Protein AF-A0A966YPR6-F1 (afdb_monomer_lite)

Radius of gyration: 23.36 Å; chains: 1; bounding box: 41×43×53 Å

pLDDT: mean 93.82, std 4.13, range [75.81, 98.12]

Structure (mmCIF, N/CA/C/O backbone):
data_AF-A0A966YPR6-F1
#
_entry.id   AF-A0A966YPR6-F1
#
loop_
_atom_site.group_PDB
_atom_site.id
_atom_site.type_symbol
_atom_site.label_atom_id
_atom_site.label_alt_id
_atom_site.label_comp_id
_atom_site.label_asym_id
_atom_site.label_entity_id
_atom_site.label_seq_id
_atom_site.pdbx_PDB_ins_code
_atom_site.Cartn_x
_atom_site.Cartn_y
_atom_site.Cartn_z
_atom_site.occupancy
_atom_site.B_iso_or_equiv
_atom_site.auth_seq_id
_atom_site.auth_comp_id
_atom_site.auth_asym_id
_atom_site.auth_atom_id
_atom_site.pdbx_PDB_model_num
ATOM 1 N N . PHE A 1 1 ? 2.492 -7.432 -29.686 1.00 76.69 1 PHE A N 1
ATOM 2 C CA . PHE A 1 1 ? 2.866 -8.114 -28.429 1.00 76.69 1 PHE A CA 1
ATOM 3 C C . PHE A 1 1 ? 1.725 -9.027 -27.996 1.00 76.69 1 PHE A C 1
ATOM 5 O O . PHE A 1 1 ? 0.588 -8.662 -28.281 1.00 76.69 1 PHE A O 1
ATOM 12 N N . PRO A 1 2 ? 1.995 -10.185 -27.365 1.00 93.19 2 PRO A N 1
ATOM 13 C CA . PRO A 1 2 ? 0.955 -11.029 -26.765 1.00 93.19 2 PRO A CA 1
ATOM 14 C C . PRO A 1 2 ? 0.120 -10.238 -25.747 1.00 93.19 2 PRO A C 1
ATOM 16 O O . PRO A 1 2 ? 0.674 -9.374 -25.067 1.00 93.19 2 PRO A O 1
ATOM 19 N N . VAL A 1 3 ? -1.182 -10.524 -25.629 1.00 92.38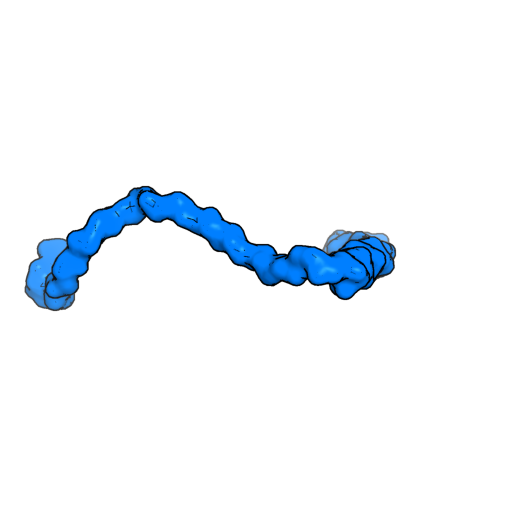 3 VAL A N 1
ATOM 20 C CA . VAL A 1 3 ? -2.097 -9.802 -24.714 1.00 92.38 3 VAL A CA 1
ATOM 21 C C . VAL A 1 3 ?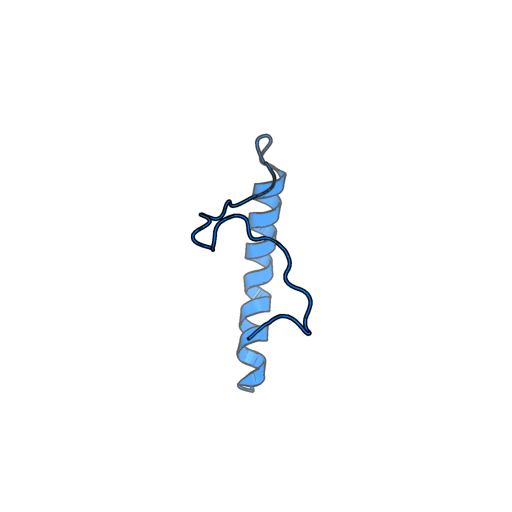 -1.639 -9.920 -23.259 1.00 92.38 3 VAL A C 1
ATOM 23 O O . VAL A 1 3 ? -1.651 -8.935 -22.524 1.00 92.38 3 VAL A O 1
ATOM 26 N N . ASP A 1 4 ? -1.107 -11.082 -22.884 1.00 94.38 4 ASP A N 1
ATOM 27 C CA . ASP A 1 4 ? -0.576 -11.348 -21.541 1.00 94.38 4 ASP A CA 1
ATOM 28 C C . ASP A 1 4 ? 0.619 -10.445 -21.171 1.00 94.38 4 ASP A C 1
ATOM 30 O O . ASP A 1 4 ? 0.946 -10.283 -19.998 1.00 94.38 4 ASP A O 1
ATOM 34 N N . MET A 1 5 ? 1.268 -9.816 -22.160 1.00 95.25 5 MET A N 1
ATOM 35 C CA . MET A 1 5 ? 2.421 -8.931 -21.953 1.00 95.25 5 MET A CA 1
ATOM 36 C C . MET A 1 5 ? 2.034 -7.457 -21.769 1.00 95.25 5 MET A C 1
ATOM 38 O O . MET A 1 5 ? 2.903 -6.633 -21.483 1.00 95.25 5 MET A O 1
ATOM 42 N N . PHE A 1 6 ? 0.759 -7.085 -21.918 1.00 95.56 6 PHE A N 1
ATOM 43 C CA . PHE A 1 6 ? 0.342 -5.678 -21.858 1.00 95.56 6 PHE A CA 1
ATOM 44 C C . PHE A 1 6 ? 0.621 -5.036 -20.496 1.00 95.56 6 PHE A C 1
ATOM 46 O O . PHE A 1 6 ? 1.119 -3.913 -20.434 1.00 95.56 6 PHE A O 1
ATOM 53 N N . THR A 1 7 ? 0.402 -5.766 -19.403 1.00 95.50 7 THR A N 1
ATOM 54 C CA . THR A 1 7 ? 0.687 -5.278 -18.047 1.00 95.50 7 THR A CA 1
ATOM 55 C C . THR A 1 7 ? 2.184 -5.046 -17.829 1.00 95.50 7 THR A C 1
ATOM 57 O O . THR A 1 7 ? 2.573 -4.073 -17.185 1.00 95.50 7 THR A O 1
ATOM 60 N N . VAL A 1 8 ? 3.037 -5.896 -18.413 1.00 95.38 8 VAL A N 1
ATOM 61 C CA . VAL A 1 8 ? 4.501 -5.759 -18.338 1.00 95.38 8 VAL A CA 1
ATOM 62 C C . VAL A 1 8 ? 4.961 -4.524 -19.112 1.00 95.38 8 VAL A C 1
ATOM 64 O O . VAL A 1 8 ? 5.735 -3.721 -18.595 1.00 95.38 8 VAL A O 1
ATOM 67 N N . LEU A 1 9 ? 4.433 -4.323 -20.322 1.00 96.25 9 LEU A N 1
ATOM 68 C CA . LEU A 1 9 ? 4.747 -3.155 -21.149 1.00 96.25 9 LEU A CA 1
ATOM 69 C C . LEU A 1 9 ? 4.289 -1.837 -20.515 1.00 96.25 9 LEU A C 1
ATOM 71 O O . LEU A 1 9 ? 4.929 -0.813 -20.732 1.00 96.25 9 LEU A O 1
ATOM 75 N N . PHE A 1 10 ? 3.226 -1.857 -19.708 1.00 95.06 10 PHE A N 1
ATOM 76 C CA . PHE A 1 10 ? 2.824 -0.714 -18.888 1.00 95.06 10 PHE A CA 1
ATOM 77 C C . PHE A 1 10 ? 3.768 -0.490 -17.695 1.00 95.06 10 PHE A C 1
ATOM 79 O O . PHE A 1 10 ? 4.154 0.645 -17.406 1.00 95.06 10 PHE A O 1
ATOM 86 N N . ALA A 1 11 ? 4.161 -1.561 -17.002 1.00 96.88 11 ALA A N 1
ATOM 87 C CA . ALA A 1 11 ? 4.976 -1.472 -15.793 1.00 96.88 11 ALA A CA 1
ATOM 88 C C . ALA A 1 11 ? 6.387 -0.915 -16.055 1.00 96.88 11 ALA A C 1
ATOM 90 O O . ALA A 1 11 ? 6.891 -0.140 -15.240 1.00 96.88 11 ALA A O 1
ATOM 91 N N . ILE A 1 12 ? 7.010 -1.254 -17.192 1.00 96.88 12 ILE A N 1
ATOM 92 C CA . ILE A 1 12 ? 8.372 -0.807 -17.547 1.00 96.88 12 ILE A CA 1
ATOM 93 C C . ILE A 1 12 ? 8.512 0.730 -17.491 1.00 96.88 12 ILE A C 1
ATOM 95 O O . ILE A 1 12 ? 9.277 1.217 -16.656 1.00 96.88 12 ILE A O 1
ATOM 99 N N . PRO A 1 13 ? 7.775 1.528 -18.290 1.00 96.81 13 PRO A N 1
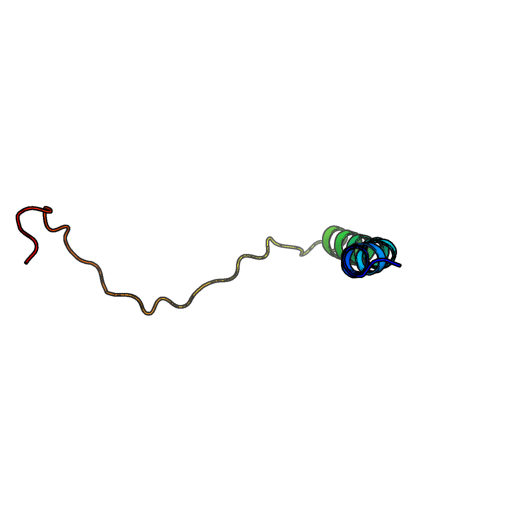ATOM 100 C CA . PRO A 1 13 ? 7.864 2.984 -18.210 1.00 96.81 13 PRO A CA 1
ATOM 101 C C . PRO A 1 13 ? 7.300 3.533 -16.891 1.00 96.81 13 PRO A C 1
ATOM 103 O O . PRO A 1 13 ? 7.797 4.537 -16.380 1.00 96.81 13 PRO A O 1
ATOM 106 N N . ARG A 1 14 ? 6.294 2.878 -16.288 1.00 97.44 14 ARG A N 1
ATOM 107 C CA . ARG A 1 14 ? 5.682 3.350 -15.035 1.00 97.44 14 ARG A CA 1
ATOM 108 C C . ARG A 1 14 ? 6.633 3.281 -13.839 1.00 97.44 14 ARG A C 1
ATOM 110 O O . ARG A 1 14 ? 6.502 4.103 -12.928 1.00 97.44 14 ARG A O 1
ATOM 117 N N . THR A 1 15 ? 7.600 2.364 -13.873 1.00 97.56 15 THR A N 1
ATOM 118 C CA . THR A 1 15 ? 8.607 2.176 -12.820 1.00 97.56 15 THR A CA 1
ATOM 119 C C . THR A 1 15 ? 9.395 3.457 -12.545 1.00 97.56 15 THR A C 1
ATOM 121 O O . THR A 1 15 ? 9.613 3.790 -11.382 1.00 97.56 15 THR A O 1
ATOM 124 N N . ALA A 1 16 ? 9.731 4.240 -13.577 1.00 97.88 16 ALA A N 1
ATOM 125 C CA . ALA A 1 16 ? 10.402 5.530 -13.399 1.00 97.88 16 ALA A CA 1
ATOM 126 C C . ALA A 1 16 ? 9.546 6.518 -12.583 1.00 97.88 16 ALA A C 1
ATOM 128 O O . ALA A 1 16 ? 10.039 7.163 -11.662 1.00 97.88 16 ALA A O 1
ATOM 129 N N . GLY A 1 17 ? 8.240 6.583 -12.865 1.00 97.81 17 GLY A N 1
ATOM 130 C CA . GLY A 1 17 ? 7.310 7.424 -12.109 1.00 97.81 17 GLY A CA 1
ATOM 131 C C . GLY A 1 17 ? 7.066 6.926 -10.682 1.00 97.81 17 GLY A C 1
ATOM 132 O O . GLY A 1 17 ? 6.899 7.732 -9.776 1.00 97.81 17 GLY A O 1
ATOM 133 N N . TRP A 1 18 ? 7.043 5.608 -10.451 1.00 98.12 18 TRP A N 1
ATOM 134 C CA . TRP A 1 18 ? 6.970 5.069 -9.086 1.00 98.12 18 TRP A CA 1
ATOM 135 C C . TRP A 1 18 ? 8.207 5.443 -8.270 1.00 98.12 18 TRP A C 1
ATOM 137 O O . TRP A 1 18 ? 8.069 5.829 -7.112 1.00 98.12 18 TRP A O 1
ATOM 147 N N . LEU A 1 19 ? 9.393 5.378 -8.881 1.00 97.56 19 LEU A N 1
ATOM 148 C CA . LEU A 1 19 ? 10.638 5.752 -8.222 1.00 97.56 19 LEU A CA 1
ATOM 149 C C . LEU A 1 19 ? 10.678 7.248 -7.890 1.00 97.56 19 LEU A C 1
ATOM 151 O O . LEU A 1 19 ? 11.047 7.593 -6.772 1.00 97.56 19 LEU A O 1
ATOM 155 N N . ALA A 1 20 ? 10.250 8.113 -8.814 1.00 97.94 20 ALA A N 1
ATOM 156 C CA . ALA A 1 20 ? 10.167 9.554 -8.574 1.00 97.94 20 ALA A CA 1
ATOM 157 C C . ALA A 1 20 ? 9.257 9.876 -7.376 1.00 97.94 20 ALA A C 1
ATOM 159 O O . ALA A 1 20 ? 9.700 10.519 -6.429 1.00 97.94 20 ALA A O 1
ATOM 160 N N . HIS A 1 21 ? 8.035 9.332 -7.348 1.00 96.19 21 HIS A N 1
ATOM 161 C CA . HIS A 1 21 ? 7.122 9.536 -6.217 1.00 96.19 21 HIS A CA 1
ATOM 162 C C . HIS A 1 21 ? 7.670 8.988 -4.900 1.00 96.19 21 HIS A C 1
ATOM 164 O O . HIS A 1 21 ? 7.451 9.577 -3.846 1.00 96.19 21 HIS A O 1
ATOM 170 N N . TRP A 1 22 ? 8.372 7.855 -4.937 1.00 95.12 22 TRP A N 1
ATOM 171 C CA . TRP A 1 22 ? 8.996 7.292 -3.745 1.00 95.12 22 TRP A CA 1
ATOM 172 C C . TRP A 1 22 ? 10.134 8.177 -3.222 1.00 95.12 22 TRP A C 1
ATOM 174 O O . TRP A 1 22 ? 10.221 8.406 -2.018 1.00 95.12 22 TRP A O 1
ATOM 184 N N . GLN A 1 23 ? 10.968 8.718 -4.114 1.00 96.19 23 GLN A N 1
ATOM 185 C CA . GLN A 1 23 ? 12.026 9.665 -3.755 1.00 96.19 23 GLN A CA 1
ATOM 186 C C . GLN A 1 23 ? 11.458 10.963 -3.173 1.00 96.19 23 GLN A C 1
ATOM 188 O O . GLN A 1 23 ? 11.956 11.426 -2.151 1.00 96.19 23 GLN A O 1
ATOM 193 N N . GLU A 1 24 ? 10.402 11.515 -3.773 1.00 95.75 24 GLU A N 1
ATOM 194 C CA . GLU A 1 24 ? 9.684 12.688 -3.252 1.00 95.75 24 GLU A CA 1
ATOM 195 C C . GLU A 1 24 ? 9.151 12.432 -1.838 1.00 95.75 24 GLU A C 1
ATOM 197 O O . GLU A 1 24 ? 9.372 13.236 -0.935 1.00 95.75 24 GLU A O 1
ATOM 202 N N . LEU A 1 25 ? 8.519 11.272 -1.628 1.00 93.88 25 LEU A N 1
ATOM 203 C CA . LEU A 1 25 ? 8.014 10.839 -0.326 1.00 93.88 25 LEU A CA 1
ATOM 204 C C . LEU A 1 25 ? 9.124 10.744 0.728 1.00 93.88 25 LEU A C 1
ATOM 206 O O . LEU A 1 25 ? 8.905 11.161 1.858 1.00 93.88 25 LEU A O 1
ATOM 210 N N . LEU A 1 26 ? 10.296 10.206 0.378 1.00 92.00 26 LEU A N 1
ATOM 211 C CA . LEU A 1 26 ? 11.435 10.091 1.299 1.00 92.00 26 LEU A CA 1
ATOM 212 C C . LEU A 1 26 ? 12.133 11.424 1.592 1.00 92.00 26 LEU A C 1
ATOM 214 O O . LEU A 1 26 ? 12.757 11.570 2.641 1.00 92.00 26 LEU A O 1
ATOM 218 N N . ALA A 1 27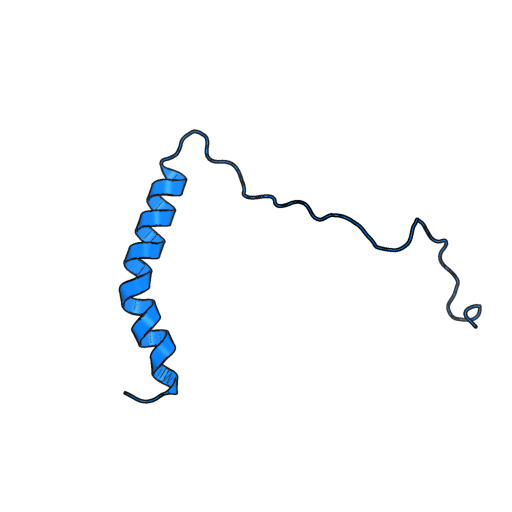 ? 12.090 12.369 0.653 1.00 94.50 27 ALA A N 1
ATOM 219 C CA . ALA A 1 27 ? 12.693 13.686 0.820 1.00 94.50 27 ALA A CA 1
ATOM 220 C C . ALA A 1 27 ? 11.851 14.614 1.715 1.00 94.50 27 ALA A C 1
ATOM 222 O O . ALA A 1 27 ? 12.380 15.589 2.256 1.00 94.50 27 ALA A O 1
ATOM 223 N N . ASP A 1 28 ? 10.560 14.317 1.878 1.00 93.56 28 ASP A N 1
ATOM 224 C CA . ASP A 1 28 ? 9.662 15.048 2.764 1.00 93.56 28 ASP A CA 1
ATOM 225 C C . ASP A 1 28 ? 10.001 14.774 4.242 1.00 93.56 28 ASP A C 1
ATOM 227 O O . ASP A 1 28 ? 9.881 13.658 4.749 1.00 93.56 28 ASP A O 1
ATOM 231 N N . LYS A 1 29 ? 10.425 15.822 4.957 1.00 89.62 29 LYS A N 1
ATOM 232 C CA . LYS A 1 29 ? 10.818 15.741 6.374 1.00 89.62 29 LYS A CA 1
ATOM 233 C C . LYS A 1 29 ? 9.635 15.508 7.312 1.00 89.62 29 LYS A C 1
ATOM 235 O O . LYS A 1 29 ? 9.846 15.042 8.430 1.00 89.62 29 LYS A O 1
ATOM 240 N N . ASP A 1 30 ? 8.422 15.823 6.868 1.00 92.81 30 ASP A N 1
ATOM 241 C CA . ASP A 1 30 ? 7.191 15.649 7.639 1.00 92.81 30 ASP A CA 1
ATOM 242 C C . ASP A 1 30 ? 6.476 14.330 7.306 1.00 92.81 30 ASP A C 1
ATOM 244 O O . ASP A 1 30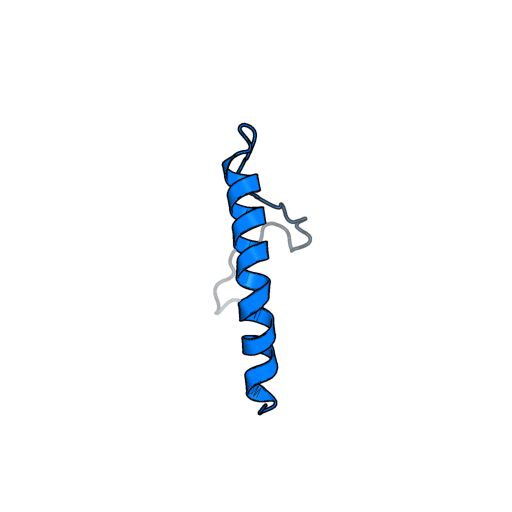 ? 5.397 14.045 7.843 1.00 92.81 30 ASP A O 1
ATOM 248 N N . GLN A 1 31 ? 7.086 13.494 6.456 1.00 90.00 31 GLN A N 1
ATOM 249 C CA . GLN A 1 31 ? 6.540 12.207 6.060 1.00 90.00 31 GLN A CA 1
ATOM 250 C C . GLN A 1 31 ? 6.266 11.320 7.283 1.00 90.00 31 GLN A C 1
ATOM 252 O O . GLN A 1 31 ? 7.127 11.051 8.123 1.00 90.00 31 GLN A O 1
ATOM 257 N N . LYS A 1 32 ? 5.041 10.793 7.353 1.00 89.69 32 LYS A N 1
ATOM 258 C CA . LYS A 1 32 ? 4.620 9.794 8.341 1.00 89.69 32 LYS A CA 1
ATOM 259 C C . LYS A 1 32 ? 4.056 8.570 7.638 1.00 89.69 32 LYS A C 1
ATOM 261 O O . LYS A 1 32 ? 3.593 8.640 6.502 1.00 89.69 32 LYS A O 1
ATOM 266 N N . ILE A 1 33 ? 4.051 7.443 8.347 1.00 92.56 33 ILE A N 1
ATOM 267 C CA . ILE A 1 33 ? 3.441 6.207 7.854 1.00 92.56 33 ILE A CA 1
ATOM 268 C C . ILE A 1 33 ? 1.965 6.432 7.492 1.00 92.56 33 ILE A C 1
ATOM 270 O O . ILE A 1 33 ? 1.170 6.904 8.309 1.00 92.56 33 ILE A O 1
ATOM 274 N N . SER A 1 34 ? 1.581 6.059 6.270 1.00 91.25 34 SER A N 1
ATOM 275 C CA . SER A 1 34 ? 0.181 6.073 5.844 1.00 91.25 34 SER A CA 1
ATOM 276 C C . SER A 1 34 ? -0.602 5.011 6.621 1.00 91.25 34 SER A C 1
ATOM 278 O O . SER A 1 34 ? -0.472 3.812 6.377 1.00 91.25 34 SER A O 1
ATOM 280 N N . ARG A 1 35 ? -1.407 5.452 7.592 1.00 95.38 35 ARG A N 1
ATOM 281 C CA . ARG A 1 35 ? -2.158 4.589 8.520 1.00 95.38 35 ARG A CA 1
ATOM 282 C C . ARG A 1 35 ? -3.656 4.923 8.444 1.00 95.38 35 ARG A C 1
ATOM 284 O O . ARG A 1 35 ? -4.183 5.579 9.344 1.00 95.38 35 ARG A O 1
ATOM 291 N N . PRO A 1 36 ? -4.349 4.524 7.360 1.00 95.75 36 PRO A N 1
ATOM 292 C CA . PRO A 1 36 ? -5.778 4.781 7.230 1.00 95.75 36 PRO A CA 1
ATOM 293 C C . PRO A 1 36 ? -6.554 4.100 8.363 1.00 95.75 36 PRO A C 1
ATOM 295 O O . PRO A 1 36 ? -6.167 3.043 8.869 1.00 95.75 36 PRO A O 1
ATOM 298 N N . ARG A 1 37 ? -7.653 4.732 8.774 1.00 95.88 37 ARG A N 1
ATOM 299 C CA . ARG A 1 37 ? -8.574 4.222 9.794 1.00 95.88 37 ARG A CA 1
ATOM 300 C C . ARG A 1 37 ? -9.823 3.698 9.100 1.00 95.88 37 ARG A C 1
ATOM 302 O O . ARG A 1 37 ? -10.233 4.233 8.076 1.00 95.88 37 ARG A O 1
ATOM 309 N N . GLN A 1 38 ? -10.432 2.678 9.685 1.00 95.25 38 GLN A N 1
ATOM 310 C CA . GLN A 1 38 ? -11.732 2.174 9.255 1.00 95.25 38 GLN A CA 1
ATOM 311 C C . GLN A 1 38 ? -12.825 2.632 10.221 1.00 95.25 38 GLN A C 1
ATOM 313 O O . GLN A 1 38 ? -12.571 2.792 11.418 1.00 95.25 38 GLN A O 1
ATOM 318 N N . TRP A 1 39 ? -14.036 2.820 9.701 1.00 95.81 39 TRP A N 1
ATOM 319 C CA . TRP A 1 39 ? -15.239 3.046 10.496 1.00 95.81 39 TRP A CA 1
ATOM 320 C C . TRP A 1 39 ? -15.892 1.693 10.805 1.00 95.81 39 TRP A C 1
ATOM 322 O O . TRP A 1 39 ? -16.304 0.978 9.891 1.00 95.81 39 TRP A O 1
ATOM 332 N N . TYR A 1 40 ? -15.931 1.306 12.081 1.00 94.12 40 TYR A N 1
ATOM 333 C CA . TYR A 1 40 ? -16.480 0.014 12.487 1.00 94.12 40 TYR A CA 1
ATOM 334 C C . TYR A 1 40 ? -18.012 0.058 12.510 1.00 94.12 40 TYR A C 1
ATOM 336 O O . TYR A 1 40 ? -18.599 0.779 13.309 1.00 94.12 40 TYR A O 1
ATOM 344 N N . VAL A 1 41 ? -18.639 -0.739 11.642 1.00 95.69 41 VAL A N 1
ATOM 345 C CA . VAL A 1 41 ? -20.100 -0.977 11.585 1.00 95.69 41 VAL A CA 1
ATOM 346 C C . VAL A 1 41 ? -20.452 -2.439 11.866 1.00 95.69 41 VAL A C 1
ATOM 348 O O . VAL A 1 41 ? -21.520 -2.918 11.496 1.00 95.69 41 VAL A O 1
ATOM 351 N N . GLY A 1 42 ? -19.511 -3.179 12.454 1.00 94.81 42 GLY A N 1
ATOM 352 C CA . GLY A 1 42 ? -19.734 -4.562 12.852 1.00 94.81 42 GLY A CA 1
ATOM 353 C C . GLY A 1 42 ? -20.546 -4.669 14.148 1.00 94.81 42 GLY A C 1
ATOM 354 O O . GLY A 1 42 ? -20.894 -3.656 14.755 1.00 94.81 42 GLY A O 1
ATOM 355 N N . PRO A 1 43 ? -20.839 -5.901 14.591 1.00 93.12 43 PRO A N 1
ATOM 356 C CA . PRO A 1 43 ? -21.568 -6.140 15.833 1.00 93.12 43 PRO A CA 1
ATOM 357 C C . PRO A 1 43 ? -20.796 -5.632 17.056 1.00 93.12 43 PRO A C 1
ATOM 359 O O . PRO A 1 43 ? -19.566 -5.588 17.054 1.00 93.12 43 PRO A O 1
ATOM 362 N N . GLU A 1 44 ? -21.506 -5.287 18.125 1.00 93.38 44 GLU A N 1
ATOM 363 C CA . GLU A 1 44 ? -20.878 -4.953 19.406 1.00 93.38 44 GLU A CA 1
ATOM 364 C C . GLU A 1 44 ? -20.151 -6.164 20.024 1.00 93.38 44 GLU A C 1
ATOM 366 O O . GLU A 1 44 ? -20.114 -7.265 19.459 1.00 93.38 44 GLU A O 1
ATOM 371 N N . SER A 1 45 ? -19.537 -5.951 21.190 1.00 94.81 45 SER A N 1
ATOM 372 C CA . SER A 1 45 ? -18.905 -7.032 21.945 1.00 94.81 45 SER A CA 1
ATOM 373 C C . SER A 1 45 ? -19.902 -8.166 22.170 1.00 94.81 45 SER A C 1
ATOM 375 O O . SER A 1 45 ? -21.017 -7.944 22.636 1.00 94.81 45 SER A O 1
ATOM 377 N N . ARG A 1 46 ? -19.490 -9.387 21.837 1.00 92.94 46 ARG A N 1
ATOM 378 C CA . ARG A 1 46 ? -20.307 -10.592 21.969 1.00 92.94 46 ARG A CA 1
ATOM 379 C C . ARG A 1 46 ? -19.536 -11.652 22.726 1.00 92.94 46 ARG A C 1
ATOM 381 O O . ARG A 1 46 ? -18.363 -11.891 22.432 1.00 92.94 46 ARG A O 1
ATOM 388 N N . ASP A 1 47 ? -20.219 -12.303 23.654 1.00 94.38 47 ASP A N 1
ATOM 389 C CA . ASP A 1 47 ? -19.650 -13.423 24.384 1.00 94.38 47 ASP A CA 1
ATOM 390 C C . ASP A 1 47 ? -19.483 -14.634 23.467 1.00 94.38 47 ASP A C 1
ATOM 392 O O . ASP A 1 47 ? -20.266 -14.887 22.544 1.00 94.38 47 ASP A O 1
ATOM 396 N N . TYR A 1 48 ? -18.418 -15.391 23.710 1.00 93.12 48 TYR A N 1
ATOM 397 C CA . TYR A 1 48 ? -18.148 -16.596 22.947 1.00 93.12 48 TYR A CA 1
ATOM 398 C C . TYR A 1 48 ? -19.112 -17.715 23.354 1.00 93.12 48 TYR A C 1
ATOM 400 O O . TYR A 1 48 ? -19.099 -18.173 24.495 1.00 93.12 48 TYR A O 1
ATOM 408 N N . VAL A 1 49 ? -19.894 -18.215 22.394 1.00 94.12 49 VAL A N 1
ATOM 409 C CA . VAL A 1 49 ? -20.752 -19.392 22.587 1.00 94.12 49 VAL A CA 1
ATOM 410 C C . VAL A 1 49 ? -20.008 -20.649 22.109 1.00 94.12 49 VAL A C 1
ATOM 412 O O . VAL A 1 49 ? -19.595 -20.695 20.936 1.00 94.12 49 VAL A O 1
ATOM 415 N N . PRO A 1 50 ? -19.818 -21.674 22.969 1.00 94.50 50 PRO A N 1
ATOM 416 C CA . PRO A 1 50 ? -19.243 -22.960 22.576 1.00 94.50 50 PRO A CA 1
ATOM 417 C C . PRO A 1 50 ? -19.989 -23.571 21.3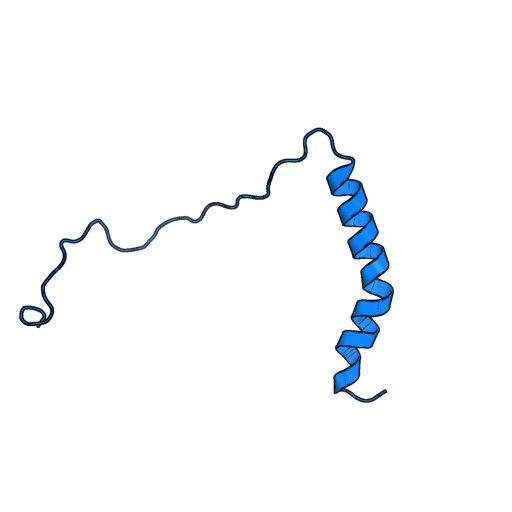92 1.00 94.50 50 PRO A C 1
ATOM 419 O O . PRO A 1 50 ? -21.202 -23.435 21.289 1.00 94.50 50 PRO A O 1
ATOM 422 N N . LEU A 1 51 ? -19.272 -24.265 20.504 1.00 92.94 51 LEU A N 1
ATOM 423 C CA . LEU A 1 51 ? -19.845 -24.791 19.259 1.00 92.94 51 LEU A CA 1
ATOM 424 C C . LEU A 1 51 ? -21.086 -25.669 19.497 1.00 92.94 51 LEU A C 1
ATOM 426 O O . LEU A 1 51 ? -22.069 -25.514 18.788 1.00 92.94 51 LEU A O 1
ATOM 430 N N . ALA A 1 52 ? -21.057 -26.521 20.525 1.00 93.50 52 ALA A N 1
ATOM 431 C CA . ALA A 1 52 ? -22.170 -27.398 20.900 1.00 93.50 52 ALA A CA 1
ATOM 432 C C . ALA A 1 52 ? -23.408 -26.654 21.447 1.00 93.50 52 ALA A C 1
ATOM 434 O O . ALA A 1 52 ? -24.459 -27.260 21.614 1.00 93.50 52 ALA A O 1
ATOM 435 N N . SER A 1 53 ? -23.278 -25.360 21.749 1.00 87.56 53 SER A N 1
ATOM 436 C CA . SER A 1 53 ? -24.331 -24.497 22.300 1.00 87.56 53 SER A CA 1
ATOM 437 C C . SER A 1 53 ? -24.804 -23.439 21.299 1.00 87.56 53 SER A C 1
ATOM 439 O O . SER A 1 53 ? -25.556 -22.540 21.668 1.00 87.56 53 SER A O 1
ATOM 441 N N . ARG A 1 54 ? -24.346 -23.513 20.043 1.00 89.50 54 ARG A N 1
ATOM 442 C CA . ARG A 1 54 ? -24.856 -22.691 18.942 1.00 89.50 54 ARG A CA 1
ATOM 443 C C . ARG A 1 54 ? -26.076 -23.401 18.354 1.00 89.50 54 ARG A C 1
ATOM 445 O O . ARG A 1 54 ? -26.015 -24.607 18.134 1.00 89.50 54 ARG A O 1
ATOM 452 N N . SER A 1 55 ? -27.162 -22.657 18.156 1.00 75.81 55 SER A N 1
ATOM 453 C CA . SER A 1 55 ? -28.380 -23.126 17.480 1.00 75.81 55 SER A CA 1
ATOM 454 C C . SER A 1 55 ? -28.139 -23.388 16.001 1.00 75.81 55 SER A C 1
ATOM 456 O O . SER A 1 55 ? -27.465 -22.520 15.394 1.00 75.81 55 SER A O 1
#

Sequence (55 aa):
FPVDMFTVLFAIPRTAGWLAHWQELLADKDQKISRPRQWYVGPESRDYVPLASRS

Foldseek 3Di:
DPPVCPVVVVCVVCVVVVVVVVVVLVVDPPRDDPDDDDDDPDDDDDDDDPPVRDD

Secondary structure (DSSP, 8-state):
--GGGHHHHHHHHHHHHHHHHHHHHHH-TT-----------S----PPPPGGG--